Protein AF-A0A095Z4X8-F1 (afdb_monomer_lite)

Organism: NCBI:txid1284686

Sequence (123 aa):
MKKKRKGFTLIELIIVIAILGILAAIAIPKYNKSRLQAAETAHKANVEMLKSAARMKILEKDDGFTWTKDSHDGETYIEKWPDIPNGLVLKDKDGKEYKEYKVVYVKEGNKLTITPDEKVKGN

pLDDT: mean 87.77, std 8.33, range [55.62, 97.88]

Secondary structure (DSSP, 8-state):
------PPPHHHHHHHHHHHHHHHHHHHHHHHHHHHHHHHHHHHHHHHHHHHHHHHHHHH----EEE-TT-HHHHTT-SSPPPPPTT---B-TTSPBP-S-EEEEETTTTEEEEES-TT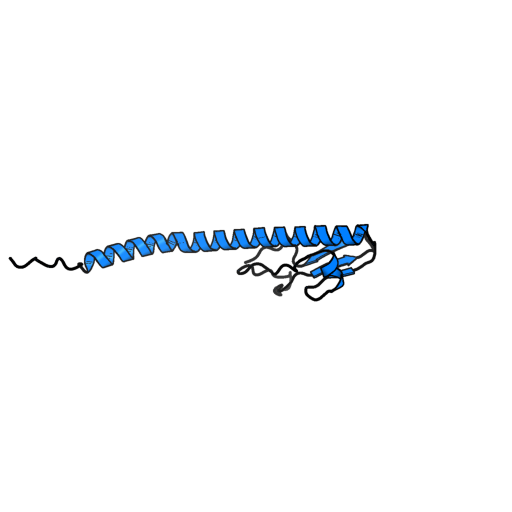----

InterPro domains:
  IPR012902 Prokaryotic N-terminal methylation site [PF07963] (2-28)
  IPR012902 Prokaryotic N-terminal methylation site [PS00409] (6-26)
  IPR012902 Prokaryotic N-terminal methylation site [TIGR02532] (5-28)
  IPR045584 Pilin-like [SSF54523] (8-89)

Structure (mmCIF, N/CA/C/O backbone):
data_AF-A0A095Z4X8-F1
#
_entry.id   AF-A0A095Z4X8-F1
#
loop_
_atom_site.group_PDB
_atom_site.id
_atom_site.type_symbol
_atom_site.label_atom_id
_atom_site.label_alt_id
_atom_site.label_comp_id
_atom_site.label_asym_id
_atom_site.label_entity_id
_atom_site.label_seq_id
_atom_site.pdbx_PDB_ins_code
_atom_site.Cartn_x
_atom_site.Cartn_y
_atom_site.Cartn_z
_atom_site.occupancy
_atom_site.B_iso_or_equiv
_atom_site.auth_seq_id
_atom_site.auth_comp_id
_atom_site.auth_asym_id
_atom_site.auth_atom_id
_atom_site.pdbx_PDB_model_num
ATOM 1 N N . MET A 1 1 ? -54.152 -18.594 32.570 1.00 55.62 1 MET A N 1
ATOM 2 C CA . MET A 1 1 ? -52.784 -18.300 33.066 1.00 55.62 1 MET A CA 1
ATOM 3 C C . MET A 1 1 ? -52.162 -17.182 32.229 1.00 55.62 1 MET A C 1
ATOM 5 O O . MET A 1 1 ? -51.915 -17.391 31.048 1.00 55.62 1 MET A O 1
ATOM 9 N N . LYS A 1 2 ? -51.949 -15.980 32.787 1.00 59.03 2 LYS A N 1
ATOM 10 C CA . LYS A 1 2 ? -51.260 -14.886 32.073 1.00 59.03 2 LYS A CA 1
ATOM 11 C C . LYS A 1 2 ? -49.754 -15.181 32.056 1.00 59.03 2 LYS A C 1
ATOM 13 O O . LYS A 1 2 ? -49.119 -15.161 33.106 1.00 59.03 2 LYS A O 1
ATOM 18 N N . LYS A 1 3 ? -49.184 -15.471 30.880 1.00 68.56 3 LYS A N 1
ATOM 19 C CA . LYS A 1 3 ? -47.725 -15.575 30.701 1.00 68.56 3 LYS A CA 1
ATOM 20 C C . LYS A 1 3 ? -47.099 -14.228 31.086 1.00 68.56 3 LYS A C 1
ATOM 22 O O . LYS A 1 3 ? -47.379 -13.224 30.434 1.00 68.56 3 LYS A O 1
ATOM 27 N N . LYS A 1 4 ? -46.279 -14.189 32.143 1.00 72.38 4 LYS A N 1
ATOM 28 C CA . LYS A 1 4 ? -45.482 -12.999 32.479 1.00 72.38 4 LYS A CA 1
ATOM 29 C C . LYS A 1 4 ? -44.533 -12.728 31.308 1.00 72.38 4 LYS A C 1
ATOM 31 O O . LYS A 1 4 ? -43.645 -13.534 31.042 1.00 72.38 4 LYS A O 1
ATOM 36 N N . ARG A 1 5 ? -44.740 -11.624 30.586 1.00 72.19 5 ARG A N 1
ATOM 37 C CA . ARG A 1 5 ? -43.784 -11.146 29.582 1.00 72.19 5 ARG A CA 1
ATOM 38 C C . ARG A 1 5 ? -42.553 -10.640 30.336 1.00 72.19 5 ARG A C 1
ATOM 40 O O . ARG A 1 5 ? -42.657 -9.655 31.060 1.00 72.19 5 ARG A O 1
ATOM 47 N N . LYS A 1 6 ? -41.423 -11.344 30.225 1.00 77.06 6 LYS A N 1
ATOM 48 C CA . LYS A 1 6 ? -40.128 -10.842 30.701 1.00 77.06 6 LYS A CA 1
ATOM 49 C C . LYS A 1 6 ? -39.687 -9.742 29.733 1.00 77.06 6 LYS A C 1
ATOM 51 O O . LYS A 1 6 ? -39.467 -10.027 28.561 1.00 77.06 6 LYS A O 1
ATOM 56 N N . GLY A 1 7 ? -39.674 -8.496 30.199 1.00 78.25 7 GLY A N 1
ATOM 57 C CA . GLY A 1 7 ? -39.097 -7.370 29.467 1.00 78.25 7 GLY A CA 1
ATOM 58 C C . GLY A 1 7 ? -37.586 -7.316 29.679 1.00 78.25 7 GLY A C 1
ATOM 59 O O . GLY A 1 7 ? -37.098 -7.791 30.702 1.00 78.25 7 GLY A O 1
ATOM 60 N N . PHE A 1 8 ? -36.871 -6.751 28.710 1.00 82.31 8 PHE A N 1
ATOM 61 C CA . PHE A 1 8 ? -35.442 -6.467 28.819 1.00 82.31 8 PHE A CA 1
ATOM 62 C C . PHE A 1 8 ? -35.224 -5.329 29.823 1.00 82.31 8 PHE A C 1
ATOM 64 O O . PHE A 1 8 ? -35.961 -4.338 29.799 1.00 82.31 8 PHE A O 1
ATOM 71 N N . THR A 1 9 ? -34.255 -5.462 30.721 1.00 91.00 9 THR A N 1
ATOM 72 C CA . THR A 1 9 ? -33.936 -4.415 31.697 1.00 91.00 9 THR A CA 1
ATOM 73 C C . THR A 1 9 ? -32.967 -3.393 31.102 1.00 91.00 9 THR A C 1
ATOM 75 O O . THR A 1 9 ? -32.135 -3.704 30.251 1.00 91.00 9 THR A O 1
ATOM 78 N N . LEU A 1 10 ? -33.043 -2.145 31.571 1.00 91.12 10 LEU A N 1
ATOM 79 C CA . LEU A 1 10 ? -32.108 -1.099 31.142 1.00 91.12 10 LEU A CA 1
ATOM 80 C C . LEU A 1 10 ? -30.662 -1.430 31.534 1.00 91.12 10 LEU A C 1
ATOM 82 O O . LEU A 1 10 ? -29.740 -1.117 30.789 1.00 91.12 10 LEU A O 1
ATOM 86 N N . ILE A 1 11 ? -30.463 -2.101 32.672 1.00 93.19 11 ILE A N 1
ATOM 87 C CA . ILE A 1 11 ? -29.127 -2.490 33.127 1.00 93.19 11 ILE A CA 1
ATOM 88 C C . ILE A 1 11 ? -28.502 -3.570 32.238 1.00 93.19 11 ILE A C 1
ATOM 90 O O . ILE A 1 11 ? -27.311 -3.490 31.946 1.00 93.19 11 ILE A O 1
ATOM 94 N N . GLU A 1 12 ? -29.299 -4.517 31.732 1.00 91.62 12 GLU A N 1
ATOM 95 C CA . GLU A 1 12 ? -28.832 -5.493 30.740 1.00 91.62 12 GLU A CA 1
ATOM 96 C C . GLU A 1 12 ? -28.356 -4.790 29.465 1.00 91.62 12 GLU A C 1
ATOM 98 O O . GLU A 1 12 ? -27.302 -5.133 28.935 1.00 91.62 12 GLU A O 1
ATOM 103 N N . LEU A 1 13 ? -29.066 -3.752 29.009 1.00 92.69 13 LEU A N 1
ATOM 104 C CA . LEU A 1 13 ? -28.646 -2.986 27.833 1.00 92.69 13 LEU A CA 1
ATOM 105 C C . LEU A 1 13 ? -27.338 -2.226 28.075 1.00 92.69 13 LEU A C 1
ATOM 107 O O . LEU A 1 13 ? -26.462 -2.225 27.212 1.00 92.69 13 LEU A O 1
ATOM 111 N N . ILE A 1 14 ? -27.191 -1.616 29.254 1.00 95.69 14 ILE A N 1
ATOM 112 C CA . ILE A 1 14 ? -26.005 -0.832 29.626 1.00 95.69 14 ILE A CA 1
ATOM 113 C C . ILE A 1 14 ? -24.747 -1.710 29.670 1.00 95.69 14 ILE A C 1
ATOM 115 O O . ILE A 1 14 ? -23.699 -1.314 29.161 1.00 95.69 14 ILE A O 1
ATOM 119 N N . ILE A 1 15 ? -24.836 -2.919 30.229 1.00 95.19 15 ILE A N 1
ATOM 120 C CA . ILE A 1 15 ? -23.689 -3.837 30.281 1.00 95.19 15 ILE A CA 1
ATOM 121 C C . ILE A 1 15 ? -23.291 -4.285 28.869 1.00 95.19 15 ILE A C 1
ATOM 123 O O . ILE A 1 15 ? -22.103 -4.340 28.549 1.00 95.19 15 ILE A O 1
ATOM 127 N N . VAL A 1 16 ? -24.267 -4.549 27.995 1.00 95.56 16 VAL A N 1
ATOM 128 C CA . VAL A 1 16 ? -23.998 -4.955 26.608 1.00 95.56 16 VAL A CA 1
ATOM 129 C C . VAL A 1 16 ? -23.264 -3.855 25.840 1.00 95.56 16 VAL A C 1
ATOM 131 O O . VAL A 1 16 ? -22.236 -4.135 25.224 1.00 95.56 16 VAL A O 1
ATOM 134 N N . ILE A 1 17 ? -23.728 -2.602 25.904 1.00 96.31 17 ILE A N 1
ATOM 135 C CA . ILE A 1 17 ? -23.044 -1.492 25.217 1.00 96.31 17 ILE A CA 1
ATOM 136 C C . ILE A 1 17 ? -21.653 -1.225 25.804 1.00 96.31 17 ILE A C 1
ATOM 138 O O . ILE A 1 17 ? -20.743 -0.877 25.054 1.00 96.31 17 ILE A O 1
ATOM 142 N N . ALA A 1 18 ? -21.457 -1.441 27.110 1.00 96.88 18 ALA A N 1
ATOM 143 C CA . ALA A 1 18 ? -20.150 -1.299 27.745 1.00 96.88 18 ALA A CA 1
ATOM 144 C C . ALA A 1 18 ? -19.147 -2.330 27.199 1.00 96.88 18 ALA A C 1
ATOM 146 O O . ALA A 1 18 ? -18.038 -1.966 26.807 1.00 96.88 18 ALA A O 1
ATOM 147 N N . ILE A 1 19 ? -19.550 -3.601 27.089 1.00 97.25 19 ILE A N 1
ATOM 148 C CA . ILE A 1 19 ? -18.707 -4.659 26.509 1.00 97.25 19 ILE A CA 1
ATOM 149 C C . ILE A 1 19 ? -18.441 -4.388 25.020 1.00 97.25 19 ILE A C 1
ATOM 151 O O . ILE A 1 19 ? -17.295 -4.483 24.577 1.00 97.25 19 ILE A O 1
ATOM 155 N N . LEU A 1 20 ? -19.463 -3.996 24.248 1.00 97.56 20 LEU A N 1
ATOM 156 C CA . LEU A 1 20 ? -19.301 -3.625 22.836 1.00 97.56 20 LEU A CA 1
ATOM 157 C C . LEU A 1 20 ? -18.336 -2.443 22.658 1.00 97.56 20 LEU A C 1
ATOM 159 O O . LEU A 1 20 ? -17.529 -2.460 21.731 1.00 97.56 20 LEU A O 1
ATOM 163 N N . GLY A 1 21 ? -18.370 -1.459 23.560 1.00 97.69 21 GLY A N 1
ATOM 164 C CA . GLY A 1 21 ? -17.439 -0.330 23.566 1.00 97.69 21 GLY A CA 1
ATOM 165 C C . GLY A 1 21 ? -15.984 -0.767 23.751 1.00 97.69 21 GLY A C 1
ATOM 166 O O . GLY A 1 21 ? -15.116 -0.347 22.985 1.00 97.69 21 GLY A O 1
ATOM 167 N N . ILE A 1 22 ? -15.719 -1.666 24.705 1.00 97.56 22 ILE A N 1
ATOM 168 C CA . ILE A 1 22 ? -14.372 -2.216 24.946 1.00 97.56 22 ILE A CA 1
ATOM 169 C C . ILE A 1 22 ? -13.877 -2.995 23.720 1.00 97.56 22 ILE A C 1
ATOM 171 O O . ILE A 1 22 ? -12.740 -2.809 23.281 1.00 97.56 22 ILE A O 1
ATOM 175 N N . LEU A 1 23 ? -14.731 -3.838 23.131 1.00 97.88 23 LEU A N 1
ATOM 176 C CA . LEU A 1 23 ? -14.376 -4.594 21.929 1.00 97.88 23 LEU A CA 1
ATOM 177 C C . LEU A 1 23 ? -14.090 -3.665 20.743 1.00 97.88 23 LEU A C 1
ATOM 179 O O . LEU A 1 23 ? -13.091 -3.861 20.050 1.00 97.88 23 LEU A O 1
ATOM 183 N N . ALA A 1 24 ? -14.917 -2.638 20.525 1.00 97.50 24 ALA A N 1
ATOM 184 C CA . ALA A 1 24 ? -14.742 -1.691 19.426 1.00 97.50 24 ALA A CA 1
ATOM 185 C C . ALA A 1 24 ? -13.435 -0.893 19.555 1.00 97.50 24 ALA A C 1
ATOM 187 O O . ALA A 1 24 ? -12.730 -0.721 18.558 1.00 97.50 24 ALA A O 1
ATOM 188 N N . ALA A 1 25 ? -13.066 -0.483 20.774 1.00 97.19 25 ALA A N 1
ATOM 189 C CA . ALA A 1 25 ? -11.830 0.251 21.042 1.00 97.19 25 ALA A CA 1
ATOM 190 C C . ALA A 1 25 ? -10.566 -0.511 20.598 1.00 97.19 25 ALA A C 1
ATOM 192 O O . ALA A 1 25 ? -9.613 0.102 20.125 1.00 97.19 25 ALA A O 1
ATOM 193 N N . ILE A 1 26 ? -10.564 -1.845 20.697 1.00 96.69 26 ILE A N 1
ATOM 194 C CA . ILE A 1 26 ? -9.448 -2.696 20.249 1.00 96.69 26 ILE A CA 1
ATOM 195 C C . ILE A 1 26 ? -9.607 -3.085 18.771 1.00 96.69 26 ILE A C 1
ATOM 197 O O . ILE A 1 26 ? -8.632 -3.120 18.015 1.00 96.69 26 ILE A O 1
ATOM 201 N N . ALA A 1 27 ? -10.833 -3.389 18.342 1.00 96.56 27 ALA A N 1
ATOM 202 C CA . ALA A 1 27 ? -11.111 -3.908 17.009 1.00 96.56 27 ALA A CA 1
ATOM 203 C C . ALA A 1 27 ? -10.876 -2.869 15.904 1.00 96.56 27 ALA A C 1
ATOM 205 O O . ALA A 1 27 ? -10.267 -3.203 14.889 1.00 96.56 27 ALA A O 1
ATOM 206 N N . ILE A 1 28 ? -11.304 -1.617 16.098 1.00 95.31 28 ILE A N 1
ATOM 207 C CA . ILE A 1 28 ? -11.196 -0.548 15.091 1.00 95.31 28 ILE A CA 1
ATOM 208 C C . ILE A 1 28 ? -9.737 -0.265 14.685 1.00 95.31 28 ILE A C 1
ATOM 210 O O . ILE A 1 28 ? -9.436 -0.362 13.491 1.00 95.31 28 ILE A O 1
ATOM 214 N N . PRO A 1 29 ? -8.793 0.036 15.605 1.00 94.88 29 PRO A N 1
ATOM 215 C CA . PRO A 1 29 ? -7.409 0.308 15.212 1.00 94.88 29 PRO A CA 1
ATOM 216 C C . PRO A 1 29 ? -6.735 -0.920 14.588 1.00 94.88 29 PRO A C 1
ATOM 218 O O . PRO A 1 29 ? -5.990 -0.788 13.615 1.00 94.88 29 PRO A O 1
ATOM 221 N N . LYS A 1 30 ? -7.035 -2.128 15.088 1.00 95.38 30 LYS A N 1
ATOM 222 C CA . LYS A 1 30 ? -6.518 -3.382 14.521 1.00 95.38 30 LYS A CA 1
ATOM 223 C C . LYS A 1 30 ? -7.007 -3.598 13.089 1.00 95.38 30 LYS A C 1
ATOM 225 O O . LYS A 1 30 ? -6.213 -3.950 12.218 1.00 95.38 30 LYS A O 1
ATOM 230 N N . TYR A 1 31 ? -8.294 -3.373 12.845 1.00 94.44 31 TYR A N 1
ATOM 231 C CA . TYR A 1 31 ? -8.895 -3.483 11.521 1.00 94.44 31 TYR A CA 1
ATOM 232 C C . TYR A 1 31 ? -8.288 -2.471 10.546 1.00 94.44 31 TYR A C 1
ATOM 234 O O . TYR A 1 31 ? -7.862 -2.857 9.458 1.00 94.44 31 TYR A O 1
ATOM 242 N N . ASN A 1 32 ? -8.155 -1.207 10.956 1.00 92.06 32 ASN A N 1
ATOM 243 C CA . ASN A 1 32 ? -7.546 -0.164 10.128 1.00 92.06 32 ASN A CA 1
ATOM 244 C C . ASN A 1 32 ? -6.100 -0.510 9.752 1.00 92.06 32 ASN A C 1
ATOM 246 O O . ASN A 1 32 ? -5.739 -0.437 8.579 1.00 92.06 32 ASN A O 1
ATOM 250 N N . LYS A 1 33 ? -5.298 -0.982 10.714 1.00 91.56 33 LYS A N 1
ATOM 251 C CA . LYS A 1 33 ? -3.926 -1.437 10.453 1.00 91.56 33 LYS A CA 1
ATOM 252 C C . LYS A 1 33 ? -3.883 -2.608 9.469 1.00 91.56 33 LYS A C 1
ATOM 254 O O . LYS A 1 33 ? -3.080 -2.592 8.543 1.00 91.56 33 LYS A O 1
ATOM 259 N N . SER A 1 34 ? -4.746 -3.610 9.646 1.00 93.19 34 SER A N 1
ATOM 260 C CA . SER A 1 34 ? -4.803 -4.764 8.739 1.00 93.19 34 SER A CA 1
ATOM 261 C C . SER A 1 34 ? -5.197 -4.357 7.320 1.00 93.19 34 SER A C 1
ATOM 263 O O . SER A 1 34 ? -4.655 -4.897 6.357 1.00 93.19 34 SER A O 1
ATOM 265 N N . ARG A 1 35 ? -6.125 -3.404 7.178 1.00 92.62 35 ARG A N 1
ATOM 266 C CA . ARG A 1 35 ? -6.513 -2.862 5.873 1.00 92.62 35 ARG A CA 1
ATOM 267 C C . ARG A 1 35 ? -5.370 -2.114 5.201 1.00 92.62 35 ARG A C 1
ATOM 269 O O . ARG A 1 35 ? -5.138 -2.343 4.019 1.00 92.62 35 ARG A O 1
ATOM 276 N N . LEU A 1 36 ? -4.653 -1.272 5.945 1.00 91.44 36 LEU A N 1
ATOM 277 C CA . LEU A 1 36 ? -3.500 -0.539 5.421 1.00 91.44 36 LEU A CA 1
ATOM 278 C C . LEU A 1 36 ? -2.399 -1.500 4.952 1.00 91.44 36 LEU A C 1
ATOM 280 O O . LEU A 1 36 ? -1.908 -1.371 3.838 1.00 91.44 36 LEU A O 1
ATOM 284 N N . GLN A 1 37 ? -2.082 -2.529 5.741 1.00 91.00 37 GLN A N 1
ATOM 285 C CA . GLN A 1 37 ? -1.095 -3.549 5.361 1.00 91.00 37 GLN A CA 1
ATOM 286 C C . GLN A 1 37 ? -1.488 -4.321 4.094 1.00 91.00 37 GLN A C 1
ATOM 288 O O . GLN A 1 37 ? -0.641 -4.596 3.242 1.00 91.00 37 GLN A O 1
ATOM 293 N N . ALA A 1 38 ? -2.771 -4.662 3.946 1.00 92.94 38 ALA A N 1
ATOM 294 C CA . ALA A 1 38 ? -3.274 -5.293 2.729 1.00 92.94 38 ALA A CA 1
ATOM 295 C C . ALA A 1 38 ? -3.140 -4.357 1.515 1.00 92.94 38 ALA A C 1
ATOM 297 O O . ALA A 1 38 ? -2.726 -4.798 0.444 1.00 92.94 38 ALA A O 1
ATOM 298 N N . ALA A 1 39 ? -3.430 -3.066 1.697 1.00 92.50 39 ALA A N 1
ATOM 299 C CA . ALA A 1 39 ? -3.277 -2.049 0.663 1.00 92.50 39 ALA A CA 1
ATOM 300 C C . ALA A 1 39 ? -1.805 -1.848 0.253 1.00 92.50 39 ALA A C 1
ATOM 302 O O . ALA A 1 39 ? -1.509 -1.822 -0.938 1.00 92.50 39 ALA A O 1
ATOM 303 N N . GLU A 1 40 ? -0.868 -1.794 1.205 1.00 91.94 40 GLU A N 1
ATOM 304 C CA . GLU A 1 40 ? 0.578 -1.738 0.928 1.00 91.94 40 GLU A CA 1
ATOM 305 C C . GLU A 1 40 ? 1.062 -2.978 0.163 1.00 91.94 40 GLU A C 1
ATOM 307 O O . GLU A 1 40 ? 1.809 -2.872 -0.811 1.00 91.94 40 GLU A O 1
ATOM 312 N N . THR A 1 41 ? 0.594 -4.162 0.565 1.00 92.88 41 THR A N 1
ATOM 313 C CA . THR A 1 41 ? 0.944 -5.425 -0.100 1.00 92.88 41 THR A CA 1
ATOM 314 C C . THR A 1 41 ? 0.427 -5.456 -1.539 1.00 92.88 41 THR A C 1
ATOM 316 O O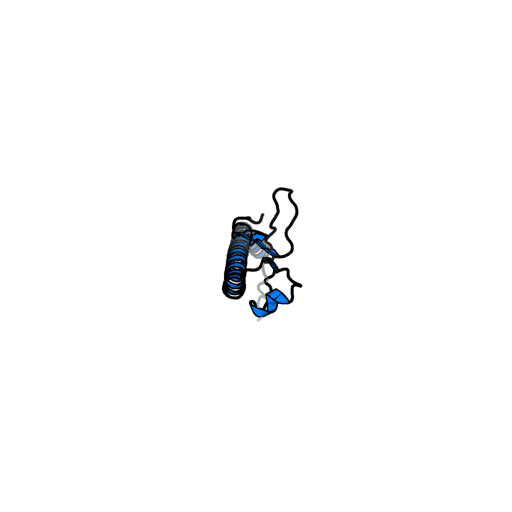 . THR A 1 41 ? 1.164 -5.833 -2.450 1.00 92.88 41 THR A O 1
ATOM 319 N N . ALA A 1 42 ? -0.812 -5.010 -1.764 1.00 93.56 42 ALA A N 1
ATOM 320 C CA . ALA A 1 42 ? -1.383 -4.885 -3.101 1.00 93.56 42 ALA A CA 1
ATOM 321 C C . ALA A 1 42 ? -0.626 -3.852 -3.950 1.00 93.56 42 ALA A C 1
ATOM 323 O O . ALA A 1 42 ? -0.330 -4.113 -5.113 1.00 93.56 42 ALA A O 1
ATOM 324 N N . HIS A 1 43 ? -0.243 -2.712 -3.367 1.00 93.31 43 HIS A N 1
ATOM 325 C CA . HIS A 1 43 ? 0.552 -1.697 -4.057 1.00 93.31 43 HIS A CA 1
ATOM 326 C C . HIS A 1 43 ? 1.895 -2.264 -4.531 1.00 93.31 43 HIS A C 1
ATOM 328 O O . HIS A 1 43 ? 2.244 -2.103 -5.701 1.00 93.31 43 HIS A O 1
ATOM 334 N N . LYS A 1 44 ? 2.607 -2.982 -3.657 1.00 93.06 44 LYS A N 1
ATOM 335 C CA . LYS A 1 44 ? 3.859 -3.665 -3.995 1.00 93.06 44 LYS A CA 1
ATOM 336 C C . LYS A 1 44 ? 3.676 -4.682 -5.125 1.00 93.06 44 LYS A C 1
ATOM 338 O O . LYS A 1 44 ? 4.471 -4.700 -6.062 1.00 93.06 44 LYS A O 1
ATOM 343 N N . ALA A 1 45 ? 2.617 -5.489 -5.071 1.00 93.69 45 ALA A N 1
ATOM 344 C CA . ALA A 1 45 ? 2.304 -6.444 -6.132 1.00 93.69 45 ALA A CA 1
ATOM 345 C C . ALA A 1 45 ? 2.041 -5.744 -7.480 1.00 93.69 45 ALA A C 1
ATOM 347 O O . ALA A 1 45 ? 2.567 -6.175 -8.505 1.00 93.69 45 ALA A O 1
ATOM 348 N N . ASN A 1 46 ? 1.306 -4.627 -7.473 1.00 93.81 46 ASN A N 1
ATOM 349 C CA . ASN A 1 46 ? 1.046 -3.827 -8.672 1.00 93.81 46 ASN A CA 1
ATOM 350 C C . ASN A 1 46 ? 2.340 -3.261 -9.276 1.00 93.81 46 ASN A C 1
ATOM 352 O O . ASN A 1 46 ? 2.527 -3.324 -10.489 1.00 93.81 46 ASN A O 1
ATOM 356 N N . VAL A 1 47 ? 3.255 -2.742 -8.447 1.00 93.56 47 VAL A N 1
ATOM 357 C CA . VAL A 1 47 ? 4.558 -2.235 -8.915 1.00 93.56 47 VAL A CA 1
ATOM 358 C C . VAL A 1 47 ? 5.379 -3.355 -9.560 1.00 93.56 47 VAL A C 1
ATOM 360 O O . VAL A 1 47 ? 5.929 -3.161 -10.642 1.00 93.56 47 VAL A O 1
ATOM 363 N N . GLU A 1 48 ? 5.436 -4.542 -8.956 1.00 93.44 48 GLU A N 1
ATOM 364 C CA . GLU A 1 48 ? 6.167 -5.681 -9.531 1.00 93.44 48 GLU A CA 1
ATOM 365 C C . GLU A 1 48 ? 5.537 -6.207 -10.829 1.00 93.44 48 GLU A C 1
ATOM 367 O O . GLU A 1 48 ? 6.259 -6.557 -11.770 1.00 93.44 48 GLU A O 1
ATOM 372 N N . MET A 1 49 ? 4.206 -6.199 -10.925 1.00 93.12 49 MET A N 1
ATOM 373 C CA . MET A 1 49 ? 3.484 -6.522 -12.157 1.00 93.12 49 MET A CA 1
ATOM 374 C C . MET A 1 49 ? 3.861 -5.549 -13.283 1.00 93.12 49 MET A C 1
ATOM 376 O O . MET A 1 49 ? 4.298 -5.983 -14.350 1.00 93.12 49 MET A O 1
ATOM 380 N N . LEU A 1 50 ? 3.780 -4.237 -13.027 1.00 93.50 50 LEU A N 1
ATOM 381 C CA . LEU A 1 50 ? 4.171 -3.194 -13.984 1.00 93.50 50 LEU A CA 1
ATOM 382 C C . LEU A 1 50 ? 5.651 -3.316 -14.384 1.00 93.50 50 LEU A C 1
ATOM 384 O O . LEU A 1 50 ? 5.995 -3.149 -15.553 1.00 93.50 50 LEU A O 1
ATOM 388 N N . LYS A 1 51 ? 6.536 -3.646 -13.434 1.00 92.75 51 LYS A N 1
ATOM 389 C CA . LYS A 1 51 ? 7.974 -3.849 -13.683 1.00 92.75 51 LYS A CA 1
ATOM 390 C C . LYS A 1 51 ? 8.220 -5.031 -14.606 1.00 92.75 51 LYS A C 1
ATOM 392 O O . LYS A 1 51 ? 9.056 -4.947 -15.503 1.00 92.75 51 LYS A O 1
ATOM 397 N N . SER A 1 52 ? 7.503 -6.124 -14.380 1.00 93.06 52 SER A N 1
ATOM 398 C CA . SER A 1 52 ? 7.608 -7.334 -15.192 1.00 93.06 52 SER A CA 1
ATOM 399 C C . SER A 1 52 ? 7.117 -7.078 -16.615 1.00 93.06 52 SER A C 1
ATOM 401 O O . SER A 1 52 ? 7.824 -7.409 -17.563 1.00 93.06 52 SER A O 1
ATOM 403 N N . ALA A 1 53 ? 5.984 -6.389 -16.770 1.00 92.38 53 ALA A N 1
ATOM 404 C CA . ALA A 1 53 ? 5.468 -5.974 -18.074 1.00 92.38 53 ALA A CA 1
ATOM 405 C C . ALA A 1 53 ? 6.432 -5.048 -18.825 1.00 92.38 53 ALA A C 1
ATOM 407 O O . ALA A 1 53 ? 6.746 -5.274 -19.991 1.00 92.38 53 ALA A O 1
ATOM 408 N N . ALA A 1 54 ? 6.981 -4.053 -18.131 1.00 92.00 54 ALA A N 1
ATOM 409 C CA . ALA A 1 54 ? 7.956 -3.135 -18.702 1.00 92.00 54 ALA A CA 1
ATOM 410 C C . ALA A 1 54 ? 9.223 -3.859 -19.176 1.00 92.00 54 ALA A C 1
ATOM 412 O O . ALA A 1 54 ? 9.732 -3.567 -20.253 1.00 92.00 54 ALA A O 1
ATOM 413 N N . ARG A 1 55 ? 9.713 -4.843 -18.410 1.00 91.75 55 ARG A N 1
ATOM 414 C CA . ARG A 1 55 ? 10.846 -5.685 -18.823 1.00 91.75 55 ARG A CA 1
ATOM 415 C C . ARG A 1 55 ? 10.550 -6.469 -20.096 1.00 91.75 55 ARG A C 1
ATOM 417 O O . ARG A 1 55 ? 11.444 -6.581 -20.923 1.00 91.75 55 ARG A O 1
ATOM 424 N N . MET A 1 56 ? 9.329 -6.976 -20.274 1.00 91.38 56 MET A N 1
ATOM 425 C CA . MET A 1 56 ? 8.950 -7.661 -21.516 1.00 91.38 56 MET A CA 1
ATOM 426 C C . MET A 1 56 ? 9.051 -6.724 -22.724 1.00 91.38 56 MET A C 1
ATOM 428 O O . MET A 1 56 ? 9.666 -7.106 -23.716 1.00 91.38 56 MET A O 1
ATOM 432 N N . LYS A 1 57 ? 8.567 -5.477 -22.608 1.00 90.25 57 LYS A N 1
ATOM 433 C CA . LYS A 1 57 ? 8.748 -4.470 -23.667 1.00 90.25 57 LYS A CA 1
ATOM 434 C C . LYS A 1 57 ? 10.223 -4.198 -23.957 1.00 90.25 57 LYS A C 1
ATOM 436 O O . LYS A 1 57 ? 10.609 -4.213 -25.116 1.00 90.25 57 LYS A O 1
ATOM 441 N N . ILE A 1 58 ? 11.048 -3.994 -22.926 1.00 90.56 58 ILE A N 1
ATOM 442 C CA . ILE A 1 58 ? 12.489 -3.719 -23.098 1.00 90.56 58 ILE A CA 1
ATOM 443 C C . ILE A 1 58 ? 13.187 -4.865 -23.848 1.00 90.56 58 ILE A C 1
ATOM 445 O O . ILE A 1 58 ? 14.072 -4.616 -24.663 1.00 90.56 58 ILE A O 1
ATOM 449 N N . LEU A 1 59 ? 12.791 -6.117 -23.584 1.00 90.56 59 LEU A N 1
ATOM 450 C CA . LEU A 1 59 ? 13.335 -7.293 -24.269 1.00 90.56 59 LEU A CA 1
ATOM 451 C C . LEU A 1 59 ? 12.912 -7.373 -25.741 1.00 90.56 59 LEU A C 1
ATOM 453 O O . LEU A 1 59 ? 13.707 -7.807 -26.570 1.00 90.56 59 LEU A O 1
ATOM 457 N N . GLU A 1 60 ? 11.681 -6.979 -26.064 1.00 89.62 60 GLU A N 1
ATOM 458 C CA . GLU A 1 60 ? 11.184 -6.938 -27.443 1.00 89.62 60 GLU A CA 1
ATOM 459 C C . GLU A 1 60 ? 11.805 -5.781 -28.232 1.00 89.62 60 GLU A C 1
ATOM 461 O O . GLU A 1 60 ? 12.302 -5.962 -29.346 1.00 89.62 60 GLU A O 1
ATOM 466 N N . LYS A 1 61 ? 11.790 -4.584 -27.644 1.00 86.19 61 LYS A N 1
ATOM 467 C CA . LYS A 1 61 ? 12.310 -3.361 -28.235 1.00 86.19 61 LYS A CA 1
ATOM 468 C C . LYS A 1 61 ? 12.947 -2.497 -27.154 1.00 86.19 61 LYS A C 1
ATOM 470 O O . LYS A 1 61 ? 12.274 -1.904 -26.315 1.00 86.19 61 LYS A O 1
ATOM 475 N N . ASP A 1 62 ? 14.268 -2.382 -27.222 1.00 82.88 62 ASP A N 1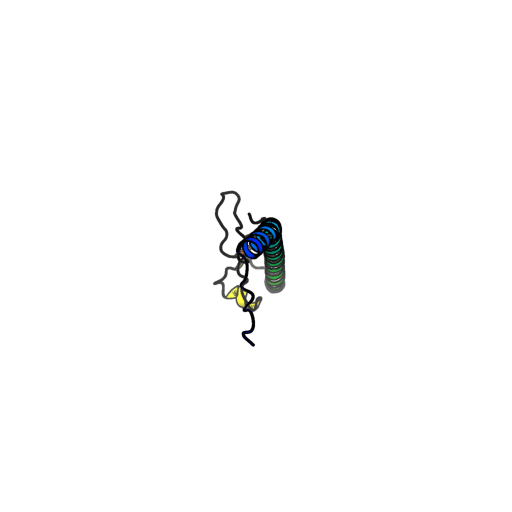
ATOM 476 C CA . ASP A 1 62 ? 15.042 -1.511 -26.340 1.00 82.88 62 ASP A CA 1
ATOM 477 C C . ASP A 1 62 ? 14.954 -0.045 -26.810 1.00 82.88 62 ASP A C 1
ATOM 479 O O . ASP A 1 62 ? 15.919 0.541 -27.321 1.00 82.88 62 ASP A O 1
ATOM 483 N N . ASP A 1 63 ? 13.760 0.539 -26.706 1.00 87.38 63 ASP A N 1
ATOM 484 C CA . ASP A 1 63 ? 13.498 1.967 -26.869 1.00 87.38 63 ASP A CA 1
ATOM 485 C C . ASP A 1 63 ? 12.987 2.590 -25.565 1.00 87.38 63 ASP A C 1
ATOM 487 O O . ASP A 1 63 ? 12.383 1.932 -24.725 1.00 87.38 63 ASP A O 1
ATOM 491 N N . GLY A 1 64 ? 13.291 3.872 -25.346 1.00 88.62 64 GLY A N 1
ATOM 492 C CA . GLY A 1 64 ? 12.780 4.583 -24.175 1.00 88.62 64 GLY A CA 1
ATOM 493 C C . GLY A 1 64 ? 11.264 4.744 -24.274 1.00 88.62 64 GLY A C 1
ATOM 494 O O . GLY A 1 64 ? 10.754 5.115 -25.330 1.00 88.62 64 GLY A O 1
ATOM 495 N N . PHE A 1 65 ? 10.540 4.506 -23.181 1.00 90.50 65 PHE A N 1
ATOM 496 C CA . PHE A 1 65 ? 9.084 4.641 -23.162 1.00 90.50 65 PHE A CA 1
ATOM 497 C C . PHE A 1 65 ? 8.558 5.187 -21.841 1.00 90.50 65 PHE A C 1
ATOM 499 O O . PHE A 1 65 ? 9.219 5.171 -20.803 1.00 90.50 65 PHE A O 1
ATOM 506 N N . THR A 1 66 ? 7.323 5.673 -21.891 1.00 91.75 66 THR A N 1
ATOM 507 C CA . THR A 1 66 ? 6.551 6.068 -20.719 1.00 91.75 66 THR A CA 1
ATOM 508 C C . 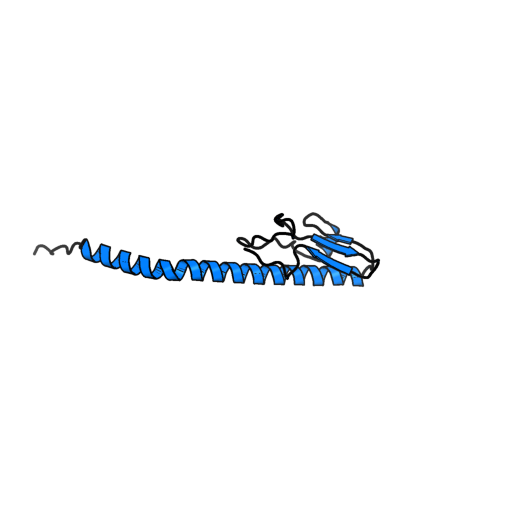THR A 1 66 ? 5.160 5.473 -20.837 1.00 91.75 66 THR A C 1
ATOM 510 O O . THR A 1 66 ? 4.475 5.719 -21.825 1.00 91.75 66 THR A O 1
ATOM 513 N N . TRP A 1 67 ? 4.748 4.711 -19.829 1.00 92.19 67 TRP A N 1
ATOM 514 C CA . TRP A 1 67 ? 3.383 4.227 -19.703 1.00 92.19 67 TRP A CA 1
ATOM 515 C C . TRP A 1 67 ? 2.651 4.948 -18.581 1.00 92.19 67 TRP A C 1
ATOM 517 O O . TRP A 1 67 ? 3.193 5.191 -17.496 1.00 92.19 67 TRP A O 1
ATOM 527 N N . THR A 1 68 ? 1.404 5.272 -18.867 1.00 90.06 68 THR A N 1
ATOM 528 C CA . THR A 1 68 ? 0.418 5.862 -17.966 1.00 90.06 68 THR A CA 1
ATOM 529 C C . THR A 1 68 ? -0.877 5.073 -18.119 1.00 90.06 68 THR A C 1
ATOM 531 O O . THR A 1 68 ? -0.985 4.218 -18.995 1.00 90.06 68 THR A O 1
ATOM 534 N N . LYS A 1 69 ? -1.886 5.373 -17.302 1.00 87.06 69 LYS A N 1
ATOM 535 C CA . LYS A 1 69 ? -3.195 4.722 -17.410 1.00 87.06 69 LYS A CA 1
ATOM 536 C C . LYS A 1 69 ? -3.801 4.792 -18.820 1.00 87.06 69 LYS A C 1
ATOM 538 O O . LYS A 1 69 ? -4.436 3.839 -19.244 1.00 87.06 69 LYS A O 1
ATOM 543 N N . ASP A 1 70 ? -3.538 5.883 -19.537 1.00 85.00 70 ASP A N 1
ATOM 544 C CA . ASP A 1 70 ? -4.069 6.140 -20.883 1.00 85.00 70 ASP A CA 1
ATOM 545 C C . ASP A 1 70 ? -3.099 5.754 -22.022 1.00 85.00 70 ASP A C 1
ATOM 547 O O . ASP A 1 70 ? -3.338 6.067 -23.194 1.00 85.00 70 ASP A O 1
ATOM 551 N N . SER A 1 71 ? -1.951 5.138 -21.712 1.00 77.88 71 SER A N 1
ATOM 552 C CA . SER A 1 71 ? -0.977 4.775 -22.745 1.00 77.88 71 SER A CA 1
ATOM 553 C C . SER A 1 71 ? -1.383 3.486 -23.459 1.00 77.88 71 SER A C 1
ATOM 555 O O . SER A 1 71 ? -1.322 2.411 -22.866 1.00 77.88 71 SER A O 1
ATOM 557 N N . HIS A 1 72 ? -1.686 3.588 -24.754 1.00 70.44 72 HIS A N 1
ATOM 558 C CA . HIS A 1 72 ? -2.078 2.451 -25.595 1.00 70.44 72 HIS A CA 1
ATOM 559 C C . HIS A 1 72 ? -0.951 1.412 -25.728 1.00 70.44 72 HIS A C 1
ATOM 561 O O . HIS A 1 72 ? -1.195 0.213 -25.711 1.00 70.44 72 HIS A O 1
ATOM 567 N N . ASP A 1 73 ? 0.311 1.856 -25.756 1.00 74.69 73 ASP A N 1
ATOM 568 C CA . ASP A 1 73 ? 1.484 0.970 -25.798 1.00 74.69 73 ASP A CA 1
ATOM 569 C C . ASP A 1 73 ? 1.596 0.030 -24.587 1.00 74.69 73 ASP A C 1
ATOM 571 O O . ASP A 1 73 ? 2.291 -0.983 -24.657 1.00 74.69 73 ASP A O 1
ATOM 575 N N . GLY A 1 74 ? 1.000 0.398 -23.450 1.00 71.56 74 GLY A N 1
ATOM 576 C CA . GLY A 1 74 ? 1.006 -0.423 -22.240 1.00 71.56 74 GLY A CA 1
ATOM 577 C C . GLY A 1 74 ? -0.004 -1.570 -22.296 1.00 71.56 74 GLY A C 1
ATOM 578 O O . GLY A 1 74 ? 0.231 -2.610 -21.680 1.00 71.56 74 GLY A O 1
ATOM 579 N N . GLU A 1 75 ? -1.086 -1.411 -23.064 1.00 76.06 75 GLU A N 1
ATOM 580 C CA . GLU A 1 75 ? -2.183 -2.385 -23.172 1.00 76.06 75 GLU A CA 1
ATOM 581 C C . GLU A 1 75 ? -1.728 -3.700 -23.818 1.00 76.06 75 GLU A C 1
ATOM 583 O O . GLU A 1 75 ? -2.248 -4.765 -23.500 1.00 76.06 75 GLU A O 1
ATOM 588 N N . THR A 1 76 ? -0.687 -3.659 -24.655 1.00 81.75 76 THR A N 1
ATOM 589 C CA . THR A 1 76 ? -0.086 -4.859 -25.260 1.00 81.75 76 THR A CA 1
ATOM 590 C C . THR A 1 76 ? 0.540 -5.795 -24.221 1.00 81.75 76 THR A C 1
ATOM 592 O O . THR A 1 76 ? 0.620 -7.001 -24.444 1.00 81.75 76 THR A O 1
ATOM 595 N N . TYR A 1 77 ? 0.989 -5.262 -23.081 1.00 86.06 77 TYR A N 1
ATOM 596 C CA . TYR A 1 77 ? 1.743 -6.020 -22.075 1.00 86.06 77 TYR A CA 1
ATOM 597 C C . TYR A 1 77 ? 0.974 -6.233 -20.770 1.00 86.06 77 TYR A C 1
ATOM 599 O O . TYR A 1 77 ? 1.420 -7.006 -19.919 1.00 86.06 77 TYR A O 1
ATOM 607 N N . ILE A 1 78 ? -0.148 -5.534 -20.579 1.00 86.81 78 ILE A N 1
ATOM 608 C CA . ILE A 1 78 ? -0.933 -5.555 -19.345 1.00 86.81 78 ILE A CA 1
ATOM 609 C C . ILE A 1 78 ? -2.417 -5.557 -19.701 1.00 86.81 78 ILE A C 1
ATOM 611 O O . ILE A 1 78 ? -2.908 -4.624 -20.322 1.00 86.81 78 ILE A O 1
ATOM 615 N N . GLU A 1 79 ? -3.146 -6.570 -19.230 1.00 85.25 79 GLU A N 1
ATOM 616 C CA . GLU A 1 79 ? -4.590 -6.707 -19.473 1.00 85.25 79 GLU A CA 1
ATOM 617 C C . GLU A 1 79 ? -5.408 -5.581 -18.821 1.00 85.25 79 GLU A C 1
ATOM 619 O O . GLU A 1 79 ? -6.412 -5.124 -19.364 1.00 85.25 79 GLU A O 1
ATOM 624 N N . LYS A 1 80 ? -4.982 -5.118 -17.640 1.00 87.50 80 LYS A N 1
ATOM 625 C CA . LYS A 1 80 ? -5.640 -4.028 -16.920 1.00 87.50 80 LYS A CA 1
ATOM 626 C C . LYS A 1 80 ? -4.639 -3.177 -16.156 1.00 87.50 80 LYS A C 1
ATOM 628 O O . LYS A 1 80 ? -3.874 -3.685 -15.335 1.00 87.50 80 LYS A O 1
ATOM 633 N N . TRP A 1 81 ? -4.717 -1.864 -16.355 1.00 89.81 81 TRP A N 1
ATOM 634 C CA . TRP A 1 81 ? -3.926 -0.922 -15.575 1.00 89.81 81 TRP A CA 1
ATOM 635 C C . TRP A 1 81 ? -4.322 -0.965 -14.087 1.00 89.81 81 TRP A C 1
ATOM 637 O O . TRP A 1 81 ? -5.515 -0.865 -13.774 1.00 89.81 81 TRP A O 1
ATOM 647 N N . PRO A 1 82 ? -3.364 -1.120 -13.155 1.00 91.62 82 PRO A N 1
ATOM 648 C CA . PRO A 1 82 ? -3.674 -1.152 -11.734 1.00 91.62 82 PRO A CA 1
ATOM 649 C C . PRO A 1 82 ? -4.029 0.245 -11.212 1.00 91.62 82 PRO A C 1
ATOM 651 O O . PRO A 1 82 ? -3.396 1.239 -11.566 1.00 91.62 82 PRO A O 1
ATOM 654 N N . ASP A 1 83 ? -4.996 0.312 -10.301 1.00 91.44 83 ASP A N 1
ATOM 655 C CA . ASP A 1 83 ? -5.285 1.515 -9.518 1.00 91.44 83 ASP A CA 1
ATOM 656 C C . ASP A 1 83 ? -4.568 1.449 -8.159 1.00 91.44 83 ASP A C 1
ATOM 658 O O . ASP A 1 83 ? -4.254 0.366 -7.647 1.00 91.44 83 ASP A O 1
ATOM 662 N N . ILE A 1 84 ? -4.296 2.609 -7.557 1.00 90.31 84 ILE A N 1
ATOM 663 C CA . ILE A 1 84 ? -3.722 2.667 -6.208 1.00 90.31 84 ILE A CA 1
ATOM 664 C C . ILE A 1 84 ? -4.762 2.120 -5.212 1.00 90.31 84 ILE A C 1
ATOM 666 O O . ILE A 1 84 ? -5.903 2.588 -5.214 1.00 90.31 84 ILE A O 1
ATOM 670 N N . PRO A 1 85 ? -4.406 1.136 -4.360 1.00 91.25 85 PRO A N 1
ATOM 671 C CA . PRO A 1 85 ? -5.348 0.544 -3.417 1.00 91.25 85 PRO A CA 1
ATOM 672 C C . PRO A 1 85 ? -6.004 1.571 -2.484 1.00 91.25 85 PRO A C 1
ATOM 674 O O . PRO A 1 85 ? -5.350 2.449 -1.923 1.00 91.25 85 PRO A O 1
ATOM 677 N N . ASN A 1 86 ? -7.314 1.424 -2.274 1.00 86.25 86 ASN A N 1
ATOM 678 C CA . ASN A 1 86 ? -8.099 2.341 -1.449 1.00 86.25 86 ASN A CA 1
ATOM 679 C C . ASN A 1 86 ? -7.588 2.411 -0.003 1.00 86.25 86 ASN A C 1
ATOM 681 O O . ASN A 1 86 ? -7.379 1.384 0.645 1.00 86.25 86 ASN A O 1
ATOM 685 N N . GLY A 1 87 ? -7.493 3.631 0.529 1.00 82.62 87 GLY A N 1
ATOM 686 C CA . GLY A 1 87 ? -6.992 3.883 1.882 1.00 82.62 87 GLY A CA 1
ATOM 687 C C . GLY A 1 87 ? -5.469 3.963 1.978 1.00 82.62 87 GLY A C 1
ATOM 688 O O . GLY A 1 87 ? -4.963 4.156 3.076 1.00 82.62 87 GLY A O 1
ATOM 689 N N . LEU A 1 88 ? -4.754 3.843 0.855 1.00 86.19 88 LEU A N 1
ATOM 690 C CA . LEU A 1 88 ? -3.326 4.108 0.771 1.00 86.19 88 LEU A CA 1
ATOM 691 C C . LEU A 1 88 ? -3.103 5.500 0.174 1.00 86.19 88 LEU A C 1
ATOM 693 O O . LEU A 1 88 ? -3.441 5.743 -0.984 1.00 86.19 88 LEU A O 1
ATOM 697 N N . VAL A 1 89 ? -2.525 6.411 0.954 1.00 85.88 89 VAL A N 1
ATOM 698 C CA . VAL A 1 89 ? -2.153 7.747 0.474 1.00 85.88 89 VAL A CA 1
ATOM 699 C C . VAL A 1 89 ? -0.646 7.799 0.278 1.00 85.88 89 VAL A C 1
ATOM 701 O O . VAL A 1 89 ? 0.113 7.954 1.232 1.00 85.88 89 VAL A O 1
ATOM 704 N N . LEU A 1 90 ? -0.213 7.660 -0.972 1.00 86.25 90 LEU A N 1
ATOM 705 C CA . LEU A 1 90 ? 1.197 7.714 -1.347 1.00 86.25 90 LEU A CA 1
ATOM 706 C C . LEU A 1 90 ? 1.563 9.149 -1.707 1.00 86.25 90 LEU A C 1
ATOM 708 O O . LEU A 1 90 ? 0.892 9.765 -2.533 1.00 86.25 90 LEU A O 1
ATOM 712 N N . LYS A 1 91 ? 2.631 9.676 -1.108 1.00 86.06 91 LYS A N 1
ATOM 713 C CA . LYS A 1 91 ? 3.094 11.050 -1.337 1.00 86.06 91 LYS A CA 1
ATOM 714 C C . LYS A 1 91 ? 4.516 11.072 -1.869 1.00 86.06 91 LYS A C 1
ATOM 716 O O . LYS A 1 91 ? 5.335 10.233 -1.500 1.00 86.06 91 LYS A O 1
ATOM 721 N N . ASP A 1 92 ? 4.797 12.037 -2.732 1.00 83.06 92 ASP A N 1
ATOM 722 C CA . ASP A 1 92 ? 6.159 12.368 -3.134 1.00 83.06 92 ASP A CA 1
ATOM 723 C C . ASP A 1 92 ? 6.898 13.120 -2.012 1.00 83.06 92 ASP A C 1
ATOM 725 O O . ASP A 1 92 ? 6.301 13.510 -1.003 1.00 83.06 92 ASP A O 1
ATOM 729 N N . LYS A 1 93 ? 8.196 13.367 -2.199 1.00 79.38 93 LYS A N 1
ATOM 730 C CA . LYS A 1 93 ? 9.051 14.155 -1.299 1.00 79.38 93 LYS A CA 1
ATOM 731 C C . LYS A 1 93 ? 8.501 15.557 -1.032 1.00 79.38 93 LYS A C 1
ATOM 733 O O . LYS A 1 93 ? 8.674 16.069 0.068 1.00 79.38 93 LYS A O 1
ATOM 738 N N . ASP A 1 94 ? 7.791 16.127 -2.002 1.00 82.06 94 ASP A N 1
ATOM 739 C CA . ASP A 1 94 ? 7.143 17.440 -1.901 1.00 82.06 94 ASP A CA 1
ATOM 740 C C . ASP A 1 94 ? 5.732 17.377 -1.280 1.00 82.06 94 ASP A C 1
ATOM 742 O O . ASP A 1 94 ? 4.992 18.359 -1.281 1.00 82.06 94 ASP A O 1
ATOM 746 N N . GLY A 1 95 ? 5.306 16.211 -0.780 1.00 79.62 95 GLY A N 1
ATOM 747 C CA . GLY A 1 95 ? 3.994 16.015 -0.156 1.00 79.62 95 GLY A CA 1
ATOM 748 C C . GLY A 1 95 ? 2.826 15.883 -1.139 1.00 79.62 95 GLY A C 1
ATOM 749 O O . GLY A 1 95 ? 1.679 15.748 -0.708 1.00 79.62 95 GLY A O 1
ATOM 750 N N . LYS A 1 96 ? 3.094 15.888 -2.451 1.00 84.69 96 LYS A N 1
ATOM 751 C CA . LYS A 1 96 ? 2.080 15.695 -3.493 1.00 84.69 96 LYS A CA 1
ATOM 752 C C . LYS A 1 96 ? 1.616 14.242 -3.538 1.00 84.69 96 LYS A C 1
ATOM 754 O O . LYS A 1 96 ? 2.434 13.333 -3.610 1.00 84.69 96 LYS A O 1
ATOM 759 N N . GLU A 1 97 ? 0.305 14.035 -3.545 1.00 88.44 97 GLU A N 1
ATOM 760 C CA . GLU A 1 97 ? -0.292 12.701 -3.599 1.00 88.44 97 GLU A CA 1
ATOM 761 C C . GLU A 1 97 ? -0.231 12.096 -5.002 1.00 88.44 97 GLU A C 1
ATOM 763 O O . GLU A 1 97 ? -0.593 12.732 -5.999 1.00 88.44 97 GLU A O 1
ATOM 768 N N . TYR A 1 98 ? 0.194 10.838 -5.061 1.00 87.38 98 TYR A N 1
ATOM 769 C CA . TYR A 1 98 ? 0.089 10.013 -6.250 1.00 87.38 98 TYR A CA 1
ATOM 770 C C . TYR A 1 98 ? -1.337 9.495 -6.374 1.00 87.38 98 TYR A C 1
ATOM 772 O O . TYR A 1 98 ? -1.874 8.896 -5.445 1.00 87.38 98 TYR A O 1
ATOM 780 N N . LYS A 1 99 ? -1.939 9.720 -7.541 1.00 87.44 99 LYS A N 1
ATOM 781 C CA . LYS A 1 99 ? -3.274 9.204 -7.874 1.00 87.44 99 LYS A CA 1
ATOM 782 C C . LYS A 1 99 ? -3.218 7.992 -8.796 1.00 87.44 99 LYS A C 1
ATOM 784 O O . LYS A 1 99 ? -4.144 7.192 -8.807 1.00 87.44 99 LYS A O 1
ATOM 789 N N . GLU A 1 100 ? -2.128 7.851 -9.544 1.00 90.31 100 GLU A N 1
ATOM 790 C CA . GLU A 1 100 ? -1.965 6.833 -10.575 1.00 90.31 100 GLU A CA 1
ATOM 791 C C . GLU A 1 100 ? -0.512 6.373 -10.649 1.00 90.31 100 GLU A C 1
ATOM 793 O O . GLU A 1 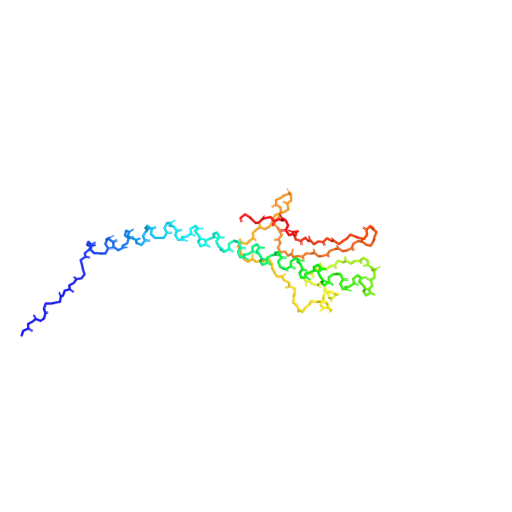100 ? 0.407 7.092 -10.240 1.00 90.31 100 GLU A O 1
ATOM 798 N N . TYR A 1 101 ? -0.318 5.175 -11.197 1.00 92.56 101 TYR A N 1
ATOM 799 C CA . TYR A 1 101 ? 1.003 4.677 -11.540 1.00 92.56 101 TYR A CA 1
ATOM 800 C C . TYR A 1 101 ? 1.501 5.285 -12.850 1.00 92.56 101 TYR A C 1
ATOM 802 O O . TYR A 1 101 ? 0.735 5.529 -13.782 1.00 92.56 101 TYR A O 1
ATOM 810 N N . LYS A 1 102 ? 2.814 5.463 -12.931 1.00 92.06 102 LYS A N 1
ATOM 811 C CA . LYS A 1 102 ? 3.550 5.839 -14.130 1.00 92.06 102 LYS A CA 1
ATOM 812 C C . LYS A 1 102 ? 4.791 4.968 -14.230 1.00 92.06 102 LYS A C 1
ATOM 814 O O . LYS A 1 102 ? 5.543 4.845 -13.264 1.00 92.06 102 LYS A O 1
ATOM 819 N N . VAL A 1 103 ? 5.020 4.391 -15.400 1.00 92.19 103 VAL A N 1
ATOM 820 C CA . VAL A 1 103 ? 6.219 3.607 -15.704 1.00 92.19 103 VAL A CA 1
ATOM 821 C C . VAL A 1 103 ? 7.056 4.400 -16.691 1.00 92.19 103 VAL A C 1
ATOM 823 O O . VAL A 1 103 ? 6.533 4.884 -17.687 1.00 92.19 103 VAL A O 1
ATOM 826 N N . VAL A 1 104 ? 8.347 4.553 -16.425 1.00 92.31 104 VAL A N 1
ATOM 827 C CA . VAL A 1 104 ? 9.279 5.242 -17.323 1.00 92.31 104 VAL A CA 1
ATOM 828 C C . VAL A 1 104 ? 10.522 4.389 -17.478 1.00 92.31 104 VAL A C 1
ATOM 830 O O . VAL A 1 104 ? 11.152 4.031 -16.481 1.00 92.31 104 VAL A O 1
ATOM 833 N N . TYR A 1 105 ? 10.884 4.096 -18.720 1.00 92.75 105 TYR A N 1
ATOM 834 C CA . TYR A 1 105 ? 12.155 3.487 -19.074 1.00 92.75 105 TYR A CA 1
ATOM 835 C C . TYR A 1 105 ? 12.989 4.479 -19.879 1.00 92.75 105 TYR A C 1
ATOM 837 O O . TYR A 1 105 ? 12.560 4.978 -20.921 1.00 92.75 105 TYR A O 1
ATOM 845 N N . VAL A 1 106 ? 14.190 4.761 -19.380 1.00 91.38 106 VAL A N 1
ATOM 846 C CA . VAL A 1 106 ? 15.188 5.586 -20.058 1.00 91.38 106 VAL A CA 1
ATOM 847 C C . VAL A 1 106 ? 16.287 4.662 -20.567 1.00 91.38 106 VAL A C 1
ATOM 849 O O . VAL A 1 106 ? 17.024 4.070 -19.775 1.00 91.38 106 VAL A O 1
ATOM 852 N N . LYS A 1 107 ? 16.387 4.550 -21.896 1.00 87.94 107 LYS A N 1
ATOM 853 C CA . LYS A 1 107 ? 17.413 3.748 -22.576 1.00 87.94 107 LYS A CA 1
ATOM 854 C C . LYS A 1 107 ? 18.823 4.222 -22.227 1.00 87.94 107 LYS A C 1
ATOM 856 O O . LYS A 1 107 ? 19.703 3.415 -21.938 1.00 87.94 107 LYS A O 1
ATOM 861 N N . GLU A 1 108 ? 19.028 5.539 -22.213 1.00 81.75 108 GLU A N 1
ATOM 862 C CA . GLU A 1 108 ? 20.280 6.150 -21.766 1.00 81.75 108 GLU A CA 1
ATOM 863 C C . GLU A 1 108 ? 20.479 5.868 -20.269 1.00 81.75 108 GLU A C 1
ATOM 865 O O . GLU A 1 108 ? 19.878 6.497 -19.399 1.00 81.75 108 GLU A O 1
ATOM 870 N N . GLY A 1 109 ? 21.294 4.853 -19.973 1.00 79.69 109 GLY A N 1
ATOM 871 C CA . GL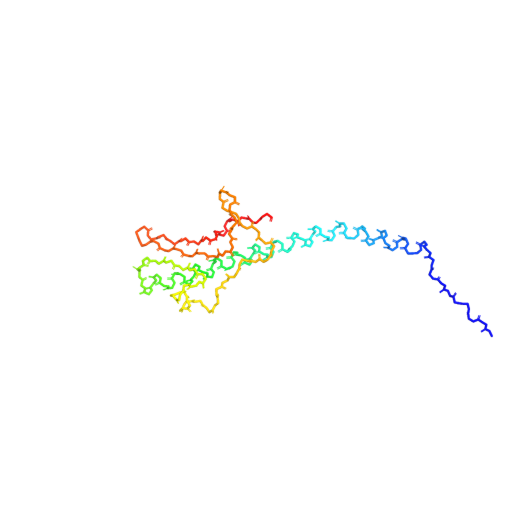Y A 1 109 ? 21.541 4.374 -18.613 1.00 79.69 109 GLY A CA 1
ATOM 872 C C . GLY A 1 109 ? 20.698 3.172 -18.175 1.00 79.69 109 GLY A C 1
ATOM 873 O O . GLY A 1 109 ? 20.774 2.822 -16.998 1.00 79.69 109 GLY A O 1
ATOM 874 N N . ASN A 1 110 ? 19.939 2.535 -19.080 1.00 86.25 110 ASN A N 1
ATOM 875 C CA . ASN A 1 110 ? 19.167 1.304 -18.832 1.00 86.25 110 ASN A CA 1
ATOM 876 C C . ASN A 1 110 ? 18.364 1.359 -17.518 1.00 86.25 110 ASN A C 1
ATOM 878 O O . ASN A 1 110 ? 18.490 0.508 -16.630 1.00 86.25 110 ASN A O 1
ATOM 882 N N . LYS A 1 111 ? 17.582 2.429 -17.349 1.00 90.06 111 LYS A N 1
ATOM 883 C CA . LYS A 1 111 ? 16.930 2.744 -16.077 1.00 90.06 111 LYS A CA 1
ATOM 884 C C . LYS A 1 111 ? 15.417 2.642 -16.208 1.00 90.06 111 LYS A C 1
ATOM 886 O O . LYS A 1 111 ? 14.779 3.499 -16.811 1.00 90.06 111 LYS A O 1
ATOM 891 N N . LEU A 1 112 ? 14.847 1.615 -15.578 1.00 90.56 112 LEU A N 1
ATOM 892 C CA . LEU A 1 112 ? 13.406 1.448 -15.401 1.00 90.56 112 LEU A CA 1
ATOM 893 C C . LEU A 1 112 ? 12.973 2.005 -14.040 1.00 90.56 112 LEU A C 1
ATOM 895 O O . LEU A 1 112 ? 13.487 1.600 -12.996 1.00 90.56 112 LEU A O 1
ATOM 899 N N . THR A 1 113 ? 12.002 2.909 -14.053 1.00 91.31 113 THR A N 1
ATOM 900 C CA . THR A 1 113 ? 11.418 3.528 -12.859 1.00 91.31 113 THR A CA 1
ATOM 901 C C . THR A 1 113 ? 9.903 3.405 -12.874 1.00 91.31 113 THR A C 1
ATOM 903 O O . THR A 1 113 ? 9.274 3.601 -13.912 1.00 91.31 113 THR A O 1
ATOM 906 N N . ILE A 1 114 ? 9.322 3.098 -11.716 1.00 91.94 114 ILE A N 1
ATOM 907 C CA . ILE A 1 114 ? 7.875 3.082 -11.500 1.00 91.94 114 ILE A CA 1
ATOM 908 C C . ILE A 1 114 ? 7.581 4.083 -10.396 1.00 91.94 114 ILE A C 1
ATOM 910 O O . ILE A 1 114 ? 8.275 4.125 -9.381 1.00 91.94 114 ILE A O 1
ATOM 914 N N . THR A 1 115 ? 6.586 4.922 -10.625 1.00 89.94 115 THR A N 1
ATOM 915 C CA . THR A 1 115 ? 6.162 5.963 -9.700 1.00 89.94 115 THR A CA 1
ATOM 916 C C . THR A 1 115 ? 4.667 5.796 -9.445 1.00 89.94 115 THR A C 1
ATOM 918 O O . THR A 1 115 ? 3.923 5.748 -10.420 1.00 89.94 115 THR A O 1
ATOM 921 N N . PRO A 1 116 ? 4.192 5.729 -8.191 1.00 89.19 116 PRO A N 1
ATOM 922 C CA . PRO A 1 116 ? 4.971 5.639 -6.953 1.00 89.19 116 PRO A CA 1
ATOM 923 C C . PRO A 1 116 ? 5.816 4.354 -6.854 1.00 89.19 116 PRO A C 1
ATOM 925 O O . PRO A 1 116 ? 5.408 3.303 -7.342 1.00 89.19 116 PRO A O 1
ATOM 928 N N . ASP A 1 117 ? 6.998 4.468 -6.236 1.00 85.31 117 ASP A N 1
ATOM 929 C CA . ASP A 1 117 ? 7.915 3.342 -5.991 1.00 85.31 117 ASP A CA 1
ATOM 930 C C . ASP A 1 117 ? 7.393 2.451 -4.852 1.00 85.31 117 ASP A C 1
ATOM 932 O O . ASP A 1 117 ? 6.742 2.929 -3.925 1.00 85.31 117 ASP A O 1
ATOM 936 N N . GLU A 1 118 ? 7.767 1.175 -4.869 1.00 82.19 118 GLU A N 1
ATOM 937 C CA . GLU A 1 118 ? 7.384 0.146 -3.892 1.00 82.19 118 GLU A CA 1
ATOM 938 C C . GLU A 1 118 ? 7.735 0.529 -2.443 1.00 82.19 118 GLU A C 1
ATOM 940 O O . GLU A 1 118 ? 7.118 0.068 -1.484 1.00 82.19 118 GLU A O 1
ATOM 945 N N . LYS A 1 119 ? 8.766 1.364 -2.271 1.00 76.25 119 LYS A N 1
ATOM 946 C CA . LYS A 1 119 ? 9.253 1.815 -0.961 1.00 76.25 119 LYS A CA 1
ATOM 947 C C . LYS A 1 119 ? 8.457 2.984 -0.383 1.00 76.25 119 LYS A C 1
ATOM 949 O O . LYS A 1 119 ? 8.676 3.327 0.781 1.00 76.25 119 LYS A O 1
ATOM 954 N N . VAL A 1 120 ? 7.584 3.617 -1.168 1.00 76.06 120 VAL A N 1
ATOM 955 C CA . VAL A 1 120 ? 6.730 4.700 -0.678 1.00 76.06 120 VAL A CA 1
ATOM 956 C C . VAL A 1 120 ? 5.689 4.080 0.249 1.00 76.06 120 VAL A C 1
ATOM 958 O O . VAL A 1 120 ? 4.862 3.277 -0.171 1.00 76.06 120 VAL A O 1
ATOM 961 N N . LYS A 1 121 ? 5.750 4.434 1.533 1.00 68.69 121 LYS A N 1
ATOM 962 C CA . LYS A 1 121 ? 4.753 4.002 2.515 1.00 68.69 121 LYS A CA 1
ATOM 963 C C . LYS A 1 121 ? 3.567 4.951 2.498 1.00 68.69 121 LYS A C 1
ATOM 965 O O . LYS A 1 121 ? 3.748 6.161 2.358 1.00 68.69 121 LYS A O 1
ATOM 970 N N . GLY A 1 122 ? 2.372 4.387 2.634 1.00 66.25 122 GLY A N 1
ATOM 971 C CA . GLY A 1 122 ? 1.174 5.182 2.861 1.00 66.25 122 GLY A CA 1
ATOM 972 C C . GLY A 1 122 ? 1.099 5.635 4.314 1.00 66.25 122 GLY A C 1
ATOM 973 O O . GLY A 1 122 ? 1.584 4.938 5.207 1.00 66.25 122 GLY A O 1
ATOM 974 N N . ASN A 1 123 ? 0.489 6.798 4.533 1.00 61.59 123 ASN A N 1
ATOM 975 C CA . ASN A 1 123 ? 0.061 7.238 5.863 1.00 61.59 123 ASN A CA 1
ATOM 976 C C . ASN A 1 123 ? -1.389 6.841 6.131 1.00 61.59 123 ASN A C 1
ATOM 978 O O . ASN A 1 123 ? -2.185 6.873 5.164 1.00 61.59 123 ASN A O 1
#

Foldseek 3Di:
DDDPPDDDDPVNVVVVVVVVVVVCVVVVVVVLVVLLVVLLVVQLVLQVLQVVLVVVVCVVPVDKDKDWQPDPVSCVRDVHADFRGPPFFFADPVRHTDGTKMWTADSVVRDTDIPPDSPGGGD

Radius of gyration: 24.98 Å; chains: 1; bounding box: 74×36×61 Å